Protein AF-W9QW75-F1 (afdb_monomer)

Organism: NCBI:txid981085

Foldseek 3Di:
DDDPVVPDDDDPVPDDDQPDDDDPDDDVVVVVLVVVVVCPPVPWDEAEAWFPQCVVVVLVVVLCVQLVVPPPDPDDADADEDPDDPDLQPDKGWGADPVQSVVVVVCQVPDPDDTSGYDYGTPPDIDHPVVSCVVSVHDHDDDDPPDDDDPCVVCVPVVVSVD

pLDDT: mean 71.8, std 20.34, range [28.05, 97.25]

Secondary structure (DSSP, 8-state):
---GGGG----GGG---TTSPPPSS--HHHHHHHHHHTTTTTS--EEEEES-HHHHHHHHHHHHHHHTTTTT-TT----------HHHHHS-B----HHHHHHHHHHHHHSSS--SEEEEE--S--B-HHHHHHHTT---PPP-TT----HHHHHTTGGGT--

Radius of gyration: 20.27 Å; Cα contacts (8 Å, |Δi|>4): 139; chains: 1; bounding box: 42×42×56 Å

Mean predicted aligned error: 11.54 Å

Solvent-accessible surface area (backbone atoms only — not comparable to full-atom values): 10537 Å² total; per-residue (Å²): 134,85,73,72,78,81,72,68,83,83,74,79,84,78,64,86,58,78,84,61,76,83,69,101,63,97,48,70,68,59,56,52,52,52,56,57,56,70,46,49,86,84,46,82,50,72,45,79,46,64,35,44,46,57,57,54,52,48,45,50,49,48,42,46,58,61,42,60,76,50,78,84,53,95,89,69,88,74,83,45,69,72,96,60,54,72,66,59,51,77,35,79,42,57,33,30,52,70,65,60,50,51,49,49,52,51,48,55,68,73,44,94,67,76,68,69,44,68,41,75,37,59,69,86,60,69,47,44,54,73,56,52,26,63,77,66,75,43,53,77,55,80,90,54,95,84,63,86,85,53,68,67,74,72,48,69,82,46,63,76,77,78,107

Structure (mmCIF, N/CA/C/O backbone):
data_AF-W9QW75-F1
#
_entry.id   AF-W9QW75-F1
#
loop_
_atom_site.group_PDB
_atom_site.id
_atom_site.type_symbol
_atom_site.label_atom_id
_atom_site.label_alt_id
_atom_site.label_comp_id
_atom_site.label_asym_id
_atom_site.label_entity_id
_atom_site.label_seq_id
_atom_site.pdbx_PDB_ins_code
_atom_site.Cartn_x
_atom_site.Cartn_y
_atom_site.Cartn_z
_atom_site.occupancy
_atom_site.B_iso_or_equiv
_atom_site.auth_seq_id
_atom_site.auth_comp_id
_atom_site.auth_asym_id
_atom_site.auth_atom_id
_atom_site.pdbx_PDB_model_num
ATOM 1 N N . MET A 1 1 ? 22.816 -23.389 -9.953 1.00 31.33 1 MET A N 1
ATOM 2 C CA . MET A 1 1 ? 21.896 -23.430 -8.798 1.00 31.33 1 MET A CA 1
ATOM 3 C C . MET A 1 1 ? 22.208 -22.175 -8.003 1.00 31.33 1 MET A C 1
ATOM 5 O O . MET A 1 1 ? 23.289 -22.107 -7.436 1.00 31.33 1 MET A O 1
ATOM 9 N N . ILE A 1 2 ? 21.395 -21.128 -8.152 1.00 35.59 2 ILE A N 1
ATOM 10 C CA . ILE A 1 2 ? 21.655 -19.827 -7.519 1.00 35.59 2 ILE A CA 1
ATOM 11 C C . ILE A 1 2 ? 21.242 -19.958 -6.053 1.00 35.59 2 ILE A C 1
ATOM 13 O O . ILE A 1 2 ? 20.129 -20.394 -5.764 1.00 35.59 2 ILE A O 1
ATOM 17 N N . ASP A 1 3 ? 22.171 -19.670 -5.146 1.00 28.05 3 ASP A N 1
ATOM 18 C CA . ASP A 1 3 ? 21.916 -19.687 -3.711 1.00 28.05 3 ASP A CA 1
ATOM 19 C C . ASP A 1 3 ? 21.156 -18.414 -3.327 1.00 28.05 3 ASP A C 1
ATOM 21 O O . ASP A 1 3 ? 21.729 -17.336 -3.209 1.00 28.05 3 ASP A O 1
ATOM 25 N N . TYR A 1 4 ? 19.841 -18.540 -3.155 1.00 34.59 4 TYR A N 1
ATOM 26 C CA . TYR A 1 4 ? 18.973 -17.431 -2.761 1.00 34.59 4 TYR A CA 1
ATOM 27 C C . TYR A 1 4 ? 19.210 -16.957 -1.314 1.00 34.59 4 TYR A C 1
ATOM 29 O O . TYR A 1 4 ? 18.633 -15.953 -0.901 1.00 34.59 4 TYR A O 1
ATOM 37 N N . ARG A 1 5 ? 20.054 -17.639 -0.522 1.00 28.58 5 ARG A N 1
ATOM 38 C CA . ARG A 1 5 ? 20.320 -17.263 0.878 1.00 28.58 5 ARG A CA 1
ATOM 39 C C . ARG A 1 5 ? 21.222 -16.040 1.025 1.00 28.58 5 ARG A C 1
ATOM 41 O O . ARG A 1 5 ? 21.228 -15.449 2.099 1.00 28.58 5 ARG A O 1
ATOM 48 N N . SER A 1 6 ? 21.934 -15.622 -0.024 1.00 30.27 6 SER A N 1
ATOM 49 C CA . SER A 1 6 ? 22.760 -14.405 0.011 1.00 30.27 6 SER A CA 1
ATOM 50 C C . SER A 1 6 ? 21.965 -13.104 -0.157 1.00 30.27 6 SER A C 1
ATOM 52 O O . SER A 1 6 ? 22.555 -12.035 -0.067 1.00 30.27 6 SER A O 1
ATOM 54 N N . PHE A 1 7 ? 20.648 -13.177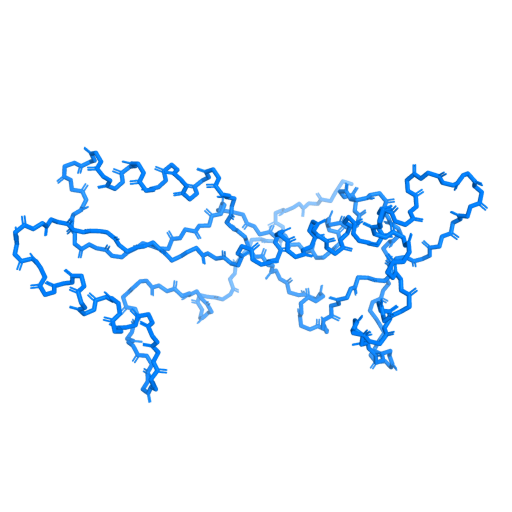 -0.387 1.00 40.69 7 PHE A N 1
ATOM 55 C CA . PHE A 1 7 ? 19.766 -12.012 -0.568 1.00 40.69 7 PHE A CA 1
ATOM 56 C C . PHE A 1 7 ? 18.928 -11.670 0.680 1.00 40.69 7 PHE A C 1
ATOM 58 O O . PHE A 1 7 ? 17.932 -10.957 0.593 1.00 40.69 7 PHE A O 1
ATOM 65 N N . MET A 1 8 ? 19.306 -12.176 1.857 1.00 31.78 8 MET A N 1
ATOM 66 C CA . MET A 1 8 ? 18.676 -11.782 3.121 1.00 31.78 8 MET A CA 1
ATOM 67 C C . MET A 1 8 ? 19.141 -10.370 3.545 1.00 31.78 8 MET A C 1
ATOM 69 O O . MET A 1 8 ? 20.320 -10.176 3.820 1.00 31.78 8 MET A O 1
ATOM 73 N N . CYS A 1 9 ? 18.177 -9.433 3.550 1.00 40.28 9 CYS A N 1
ATOM 74 C CA . CYS A 1 9 ? 18.061 -8.100 4.195 1.00 40.28 9 CYS A CA 1
ATOM 75 C C . CYS A 1 9 ? 19.151 -7.732 5.241 1.00 40.28 9 CYS A C 1
ATOM 77 O O . CYS A 1 9 ? 19.513 -8.580 6.051 1.00 40.28 9 CYS A O 1
ATOM 79 N N . THR A 1 10 ? 19.668 -6.497 5.353 1.00 39.56 10 THR A N 1
ATOM 80 C CA . THR A 1 10 ? 18.970 -5.202 5.582 1.00 39.56 10 THR A CA 1
ATOM 81 C C . THR A 1 10 ? 19.830 -3.978 5.146 1.00 39.56 10 THR A C 1
ATOM 83 O O . THR A 1 10 ? 21.022 -4.136 4.877 1.00 39.56 10 THR A O 1
ATOM 86 N N . PRO A 1 11 ? 19.248 -2.759 5.063 1.00 43.53 11 PRO A N 1
ATOM 87 C CA . PRO A 1 11 ? 19.242 -1.875 6.233 1.00 43.53 11 PRO A CA 1
ATOM 88 C C . PRO A 1 11 ? 17.814 -1.538 6.679 1.00 43.53 11 PRO A C 1
ATOM 90 O O . PRO A 1 11 ? 16.926 -1.287 5.872 1.00 43.53 11 PRO A O 1
ATOM 93 N N . GLU A 1 12 ? 17.584 -1.560 7.990 1.00 47.00 12 GLU A N 1
ATOM 94 C CA . GLU A 1 12 ? 16.294 -1.261 8.634 1.00 47.00 12 GLU A CA 1
ATOM 95 C C . GLU A 1 12 ? 15.814 0.187 8.397 1.00 47.00 12 GLU A C 1
ATOM 97 O O . GLU A 1 12 ? 14.672 0.506 8.711 1.00 47.00 12 GLU A O 1
ATOM 102 N N . GLU A 1 13 ? 16.665 1.044 7.826 1.00 46.75 13 GLU A N 1
ATOM 103 C CA . GLU A 1 13 ? 16.483 2.496 7.724 1.00 46.75 13 GLU A CA 1
ATOM 104 C C . GLU A 1 13 ? 15.432 2.938 6.686 1.00 46.75 13 GLU A C 1
ATOM 106 O O . GLU A 1 13 ? 14.820 3.986 6.874 1.00 46.75 13 GLU A O 1
ATOM 111 N N . ASP A 1 14 ? 15.143 2.126 5.659 1.00 56.72 14 ASP A N 1
ATOM 112 C CA . ASP A 1 14 ? 14.164 2.464 4.604 1.00 56.72 14 ASP A CA 1
ATOM 113 C C . ASP A 1 14 ? 12.782 1.819 4.810 1.00 56.72 14 ASP A C 1
ATOM 115 O O . ASP A 1 14 ? 11.853 2.021 4.020 1.00 56.72 14 ASP A O 1
ATOM 119 N N . ARG A 1 15 ? 12.611 1.018 5.870 1.00 66.25 15 ARG A N 1
ATOM 120 C CA . ARG A 1 15 ? 11.312 0.413 6.173 1.00 66.25 15 ARG A CA 1
ATOM 121 C C . ARG A 1 15 ? 10.372 1.460 6.754 1.00 66.25 15 ARG A C 1
ATOM 123 O O . ARG A 1 15 ? 10.607 2.024 7.817 1.00 66.25 15 ARG A O 1
ATOM 130 N N . ILE A 1 16 ? 9.265 1.682 6.056 1.00 78.19 16 ILE A N 1
ATOM 131 C CA . ILE A 1 16 ? 8.214 2.590 6.505 1.00 78.19 16 ILE A CA 1
ATOM 132 C C . ILE A 1 16 ? 7.344 1.845 7.518 1.00 78.19 16 ILE A C 1
ATOM 134 O O . ILE A 1 16 ? 6.536 1.004 7.135 1.00 78.19 16 ILE A O 1
ATOM 138 N N . PHE A 1 17 ? 7.506 2.154 8.801 1.00 87.12 17 PHE A N 1
ATOM 139 C CA . PHE A 1 17 ? 6.661 1.632 9.877 1.00 87.12 17 PHE A CA 1
ATOM 140 C C . PHE A 1 17 ? 5.435 2.523 10.108 1.00 87.12 17 PHE A C 1
ATOM 142 O O . PHE A 1 17 ? 5.432 3.715 9.789 1.00 87.12 17 PHE A O 1
ATOM 149 N N . GLU A 1 18 ? 4.360 1.948 10.640 1.00 90.25 18 GLU A N 1
ATOM 150 C CA . GLU A 1 18 ? 3.080 2.636 10.813 1.00 90.25 18 GLU A CA 1
ATOM 151 C C . GLU A 1 18 ? 3.114 3.753 11.862 1.00 90.25 18 GLU A C 1
ATOM 153 O O . GLU A 1 18 ? 2.307 4.683 11.771 1.00 90.25 18 GLU A O 1
ATOM 158 N N . ASP A 1 19 ? 4.053 3.675 12.807 1.00 89.06 19 ASP A N 1
ATOM 159 C CA . ASP A 1 19 ? 4.282 4.618 13.904 1.00 89.06 19 ASP A CA 1
ATOM 160 C C . ASP A 1 19 ? 5.179 5.809 13.524 1.00 89.06 19 ASP A C 1
ATOM 162 O O . ASP A 1 19 ? 5.374 6.724 14.332 1.00 89.06 19 ASP A O 1
ATOM 166 N N . LEU A 1 20 ? 5.685 5.846 12.286 1.00 89.62 20 LEU A N 1
ATOM 167 C CA . LEU A 1 20 ? 6.428 6.992 11.777 1.00 89.62 20 LEU A CA 1
ATOM 168 C C . LEU A 1 20 ? 5.564 8.259 11.784 1.00 89.62 20 LEU A C 1
ATOM 170 O O . LEU A 1 20 ? 4.390 8.269 11.404 1.00 89.62 20 LEU A O 1
ATOM 174 N N . ALA A 1 21 ? 6.179 9.368 12.200 1.00 91.94 21 ALA A N 1
ATOM 175 C CA . ALA A 1 21 ? 5.504 10.654 12.266 1.00 91.94 21 ALA A CA 1
ATOM 176 C C . ALA A 1 21 ? 5.070 11.142 10.874 1.00 91.94 21 ALA A C 1
ATOM 178 O O . ALA A 1 21 ? 5.769 10.961 9.875 1.00 91.94 21 ALA A O 1
ATOM 179 N N . ARG A 1 22 ? 3.932 11.848 10.827 1.00 93.94 22 ARG A N 1
ATOM 180 C CA . ARG A 1 22 ? 3.478 12.537 9.614 1.00 93.94 22 ARG A CA 1
ATOM 181 C C . ARG A 1 22 ? 4.552 13.510 9.138 1.00 93.94 22 ARG A C 1
ATOM 183 O O . ARG A 1 22 ? 5.070 14.316 9.912 1.00 93.94 22 ARG A O 1
ATOM 190 N N . LEU A 1 23 ? 4.831 13.475 7.842 1.00 93.25 23 LEU A N 1
ATOM 191 C CA . LEU A 1 23 ? 5.736 14.434 7.217 1.00 93.25 23 LEU A CA 1
ATOM 192 C C . LEU A 1 23 ? 5.136 15.857 7.254 1.00 93.25 23 LEU A C 1
ATOM 194 O O . LEU A 1 23 ? 3.916 16.003 7.132 1.00 93.25 23 LEU A O 1
ATOM 198 N N . PRO A 1 24 ? 5.960 16.916 7.390 1.00 94.69 24 PRO A N 1
ATOM 199 C CA . PRO A 1 24 ? 5.498 18.290 7.601 1.00 94.69 24 PRO A CA 1
ATOM 200 C C . PRO A 1 24 ? 5.069 18.982 6.293 1.00 94.69 24 PRO A C 1
ATOM 202 O O . PRO A 1 24 ? 5.506 20.091 5.989 1.00 94.69 24 PRO A O 1
ATOM 205 N N . TYR A 1 25 ? 4.218 18.333 5.498 1.00 94.81 25 TYR A N 1
ATOM 206 C CA . TYR A 1 25 ? 3.630 18.902 4.285 1.00 94.81 25 TYR A CA 1
ATOM 207 C C . TYR A 1 25 ? 2.169 18.460 4.105 1.00 94.81 25 TYR A C 1
ATOM 209 O O . TYR A 1 25 ? 1.766 17.420 4.634 1.00 94.81 25 TYR A O 1
ATOM 217 N N . PRO A 1 26 ? 1.355 19.225 3.352 1.00 95.50 26 PRO A N 1
ATOM 218 C CA . PRO A 1 26 ? -0.033 18.861 3.095 1.00 95.50 26 PRO A CA 1
ATOM 219 C C . PRO A 1 26 ? -0.126 17.543 2.317 1.00 95.50 26 PRO A C 1
ATOM 221 O O . PRO A 1 26 ? 0.280 17.466 1.159 1.00 95.50 26 PRO A O 1
ATOM 224 N N . ASN A 1 27 ? -0.687 16.515 2.949 1.00 95.31 27 ASN A N 1
ATOM 225 C CA . ASN A 1 27 ? -0.987 15.235 2.322 1.00 95.31 27 ASN A CA 1
ATOM 226 C C . ASN A 1 27 ? -2.469 14.921 2.527 1.00 95.31 27 ASN A C 1
ATOM 228 O O . ASN A 1 27 ? -2.961 14.932 3.657 1.00 95.31 27 ASN A O 1
ATOM 232 N N . PHE A 1 28 ? -3.187 14.639 1.441 1.00 97.00 28 PHE A N 1
ATOM 233 C CA . PHE A 1 28 ? -4.616 14.350 1.517 1.00 97.00 28 PHE A CA 1
ATOM 234 C C . PHE A 1 28 ? -4.906 13.081 2.334 1.00 97.00 28 PHE A C 1
ATOM 236 O O . PHE A 1 28 ? -5.969 13.005 2.945 1.00 97.00 28 PHE A O 1
ATOM 243 N N . TYR A 1 29 ? -3.961 12.132 2.425 1.00 95.88 29 TYR A N 1
ATOM 244 C CA . TYR A 1 29 ? -4.101 10.960 3.294 1.00 95.88 29 TYR A CA 1
ATOM 245 C C . TYR A 1 29 ? -4.318 11.359 4.756 1.00 95.88 29 TYR A C 1
ATOM 247 O O . TYR A 1 29 ? -5.218 10.830 5.397 1.00 95.88 29 TYR A O 1
ATOM 255 N N . TYR A 1 30 ? -3.584 12.353 5.265 1.00 96.38 30 TYR A N 1
ATOM 256 C CA . TYR A 1 30 ? -3.736 12.812 6.650 1.00 96.38 30 TYR A CA 1
ATOM 257 C C . TYR A 1 30 ? -5.112 13.440 6.889 1.00 96.38 30 TYR A C 1
ATOM 259 O O . TYR A 1 30 ? -5.733 13.187 7.915 1.00 96.38 30 TYR A O 1
ATOM 267 N N . ALA A 1 31 ? -5.626 14.198 5.914 1.00 97.06 31 ALA A N 1
ATOM 268 C CA . ALA A 1 31 ? -6.968 14.768 5.996 1.00 97.06 31 ALA A CA 1
ATOM 269 C C . ALA A 1 31 ? -8.060 13.681 6.018 1.00 97.06 31 ALA A C 1
ATOM 271 O O . ALA A 1 31 ? -9.053 13.823 6.730 1.00 97.06 31 ALA A O 1
ATOM 272 N N . LEU A 1 32 ? -7.878 12.588 5.266 1.00 97.25 32 LEU A N 1
ATOM 273 C CA . LEU A 1 32 ? -8.788 11.438 5.285 1.00 97.25 32 LEU A CA 1
ATOM 274 C C . LEU A 1 32 ? -8.721 10.673 6.613 1.00 97.25 32 LEU A C 1
ATOM 276 O O . LEU A 1 32 ? -9.768 10.301 7.143 1.00 97.25 32 LEU A O 1
ATOM 280 N N . GLU A 1 33 ? -7.522 10.473 7.167 1.00 95.75 33 GLU A N 1
ATOM 281 C CA . GLU A 1 33 ? -7.343 9.867 8.493 1.00 95.75 33 GLU A CA 1
ATOM 282 C C . GLU A 1 33 ? -8.043 10.695 9.578 1.00 95.75 33 GLU A C 1
ATOM 284 O O . GLU A 1 33 ? -8.811 10.146 10.367 1.00 95.75 33 GLU A O 1
ATOM 289 N N . ASP A 1 34 ? -7.842 12.016 9.579 1.00 96.31 34 ASP A N 1
ATOM 290 C CA . ASP A 1 34 ? -8.457 12.926 10.551 1.00 96.31 34 ASP A CA 1
ATOM 291 C C . ASP A 1 34 ? -9.990 12.930 10.425 1.00 96.31 34 ASP A C 1
ATOM 293 O O . ASP A 1 34 ? -10.704 12.911 11.431 1.00 96.31 34 ASP A O 1
ATOM 297 N N . LEU A 1 35 ? -10.508 12.898 9.192 1.00 96.75 35 LEU A N 1
ATOM 298 C CA . LEU A 1 35 ? -11.943 12.822 8.918 1.00 96.75 35 LEU A CA 1
ATOM 299 C C . LEU A 1 35 ? -12.553 11.517 9.436 1.00 96.75 35 LEU A C 1
ATOM 301 O O . LEU A 1 35 ? -13.620 11.525 10.044 1.00 96.75 35 LEU A O 1
ATOM 305 N N . VAL A 1 36 ? -11.909 10.378 9.198 1.00 95.25 36 VAL A N 1
ATOM 306 C CA . VAL A 1 36 ? -12.405 9.088 9.692 1.00 95.25 36 VAL A CA 1
ATOM 307 C C . VAL A 1 36 ? -12.317 9.028 11.219 1.00 95.25 36 VAL A C 1
ATOM 309 O O . VAL A 1 36 ? -13.291 8.646 11.873 1.00 95.25 36 VAL A O 1
ATOM 312 N N . ALA A 1 37 ? -11.209 9.491 11.799 1.00 94.94 37 ALA A N 1
ATOM 313 C CA . ALA A 1 37 ? -11.019 9.547 13.244 1.00 94.94 37 ALA A CA 1
ATOM 314 C C . ALA A 1 37 ? -12.062 10.440 13.937 1.00 94.94 37 ALA A C 1
ATOM 316 O O . ALA A 1 37 ? -12.528 10.099 15.025 1.00 94.94 37 ALA A O 1
ATOM 317 N N . SER A 1 38 ? -12.522 11.525 13.298 1.00 96.56 38 SER A N 1
ATOM 318 C CA . SER A 1 38 ? -13.559 12.403 13.865 1.00 96.56 38 SER A CA 1
ATOM 319 C C . SER A 1 38 ? -14.924 11.724 14.043 1.00 96.56 38 SER A C 1
ATOM 321 O O . SER A 1 38 ? -15.802 12.272 14.712 1.00 96.56 38 SER A O 1
ATOM 323 N N . HIS A 1 39 ? -15.140 10.555 13.433 1.00 94.50 39 HIS A N 1
ATOM 324 C CA . HIS A 1 39 ? -16.365 9.767 13.590 1.00 94.50 39 HIS A CA 1
ATOM 325 C C . HIS A 1 39 ? -16.270 8.728 14.719 1.00 94.50 39 HIS A C 1
ATOM 327 O O . HIS A 1 39 ? -17.292 8.151 15.106 1.00 94.50 39 HIS A O 1
ATOM 333 N N . ALA A 1 40 ? -15.088 8.509 15.298 1.00 90.62 40 ALA A N 1
ATOM 334 C CA . ALA A 1 40 ? -14.930 7.660 16.471 1.00 90.62 40 ALA A CA 1
ATOM 335 C C . ALA A 1 40 ? -15.520 8.337 17.733 1.00 90.62 40 ALA A C 1
ATOM 337 O O . ALA A 1 40 ? -15.482 9.562 17.860 1.00 90.62 40 ALA A O 1
ATOM 338 N N . PRO A 1 41 ? -16.095 7.574 18.686 1.00 91.94 41 PRO A N 1
ATOM 339 C CA . PRO A 1 41 ? -16.247 6.116 18.700 1.00 91.94 41 PRO A CA 1
ATOM 340 C C . PRO A 1 41 ? -17.563 5.620 18.069 1.00 91.94 41 PRO A C 1
ATOM 342 O O . PRO A 1 41 ? -17.932 4.469 18.280 1.00 91.94 41 PRO A O 1
ATOM 345 N N . LYS A 1 42 ? -18.314 6.460 17.333 1.00 92.75 42 LYS A N 1
ATOM 346 C CA . LYS A 1 42 ? -19.603 6.043 16.735 1.00 92.75 42 LYS A CA 1
ATOM 347 C C . LYS A 1 42 ? -19.420 4.902 15.735 1.00 92.75 42 LYS A C 1
ATOM 349 O O . LYS A 1 42 ? -20.291 4.047 15.614 1.00 92.75 42 LYS A O 1
ATOM 354 N N . VAL A 1 43 ? -18.289 4.909 15.037 1.00 90.56 43 VAL A N 1
ATOM 355 C CA . VAL A 1 43 ? -17.802 3.821 14.190 1.00 90.56 43 VAL A CA 1
ATOM 356 C C . VAL A 1 43 ? -16.340 3.554 14.526 1.00 90.56 43 VAL A C 1
ATOM 358 O O . VAL A 1 43 ? -15.598 4.473 14.873 1.00 90.56 43 VAL A O 1
ATOM 361 N N . THR A 1 44 ? -15.932 2.293 14.432 1.00 93.56 44 THR A N 1
ATOM 362 C CA . THR A 1 44 ? -14.513 1.926 14.419 1.00 93.56 44 THR A CA 1
ATOM 363 C C . THR A 1 44 ? -13.979 1.990 12.998 1.00 93.56 44 THR A C 1
ATOM 365 O O . THR A 1 44 ? -14.732 1.732 12.057 1.00 93.56 44 THR A O 1
ATOM 368 N N . TYR A 1 45 ? -12.687 2.244 12.841 1.00 93.88 45 TYR A N 1
ATOM 369 C CA . TYR A 1 45 ? -12.038 2.298 11.533 1.00 93.88 45 TYR A CA 1
ATOM 370 C C . TYR A 1 45 ? -10.766 1.452 11.473 1.00 93.88 45 TYR A C 1
ATOM 372 O O . TYR A 1 45 ? -10.258 0.995 12.494 1.00 93.88 45 TYR A O 1
ATOM 380 N N . SER A 1 46 ? -10.254 1.252 10.264 1.00 95.31 46 SER A N 1
ATOM 381 C CA . SER A 1 46 ? -8.910 0.749 9.994 1.00 95.31 46 SER A CA 1
ATOM 382 C C . SER A 1 46 ? -8.350 1.488 8.781 1.00 95.31 46 SER A C 1
ATOM 384 O O . SER A 1 46 ? -9.089 1.796 7.842 1.00 95.31 46 SER A O 1
ATOM 386 N N . ILE A 1 47 ? -7.060 1.812 8.808 1.00 95.75 47 ILE A N 1
ATOM 387 C CA . ILE A 1 47 ? -6.350 2.459 7.698 1.00 95.75 47 ILE A CA 1
ATOM 388 C C . ILE A 1 47 ? -5.430 1.415 7.070 1.00 95.75 47 ILE A C 1
ATOM 390 O O . ILE A 1 47 ? -4.683 0.750 7.779 1.00 95.75 47 ILE A O 1
ATOM 394 N N . HIS A 1 48 ? -5.479 1.271 5.749 1.00 94.69 48 HIS A N 1
ATOM 395 C CA . HIS A 1 48 ? -4.678 0.295 5.012 1.00 94.69 48 HIS A CA 1
ATOM 396 C C . HIS A 1 48 ? -3.764 1.036 4.038 1.00 94.69 48 HIS A C 1
ATOM 398 O O . HIS A 1 48 ? -4.239 1.822 3.216 1.00 94.69 48 HIS A O 1
ATOM 404 N N . ARG A 1 49 ? -2.455 0.818 4.163 1.00 93.81 49 ARG A N 1
ATOM 405 C CA . ARG A 1 49 ? -1.396 1.493 3.405 1.00 93.81 49 ARG A CA 1
ATOM 406 C C . ARG A 1 49 ? -0.705 0.459 2.507 1.00 93.81 49 ARG A C 1
ATOM 408 O O . ARG A 1 49 ? 0.299 -0.119 2.920 1.00 93.81 49 ARG A O 1
ATOM 415 N N . PRO A 1 50 ? -1.264 0.143 1.326 1.00 91.06 50 PRO A N 1
ATOM 416 C CA . PRO A 1 50 ? -0.633 -0.806 0.423 1.00 91.06 50 PRO A CA 1
ATOM 417 C C . PRO A 1 50 ? 0.685 -0.247 -0.115 1.00 91.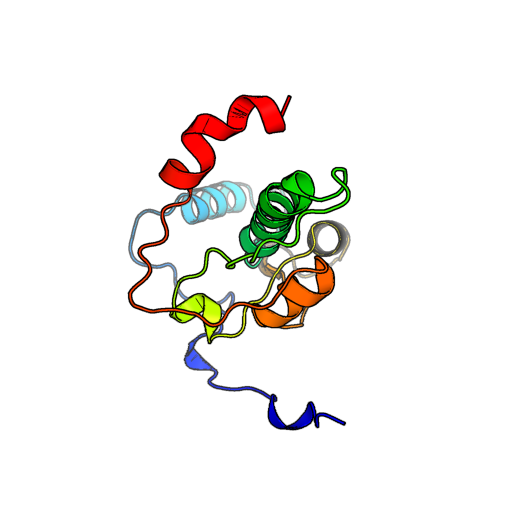06 50 PRO A C 1
ATOM 419 O O . PRO A 1 50 ? 0.760 0.919 -0.516 1.00 91.06 50 PRO A O 1
ATOM 422 N N . SER A 1 51 ? 1.708 -1.095 -0.162 1.00 83.44 51 SER A N 1
ATOM 423 C CA . SER A 1 51 ? 2.894 -0.848 -0.972 1.00 83.44 51 SER A CA 1
ATOM 424 C C . SER A 1 51 ? 2.530 -0.845 -2.450 1.00 83.44 51 SER A C 1
ATOM 426 O O . SER A 1 51 ? 1.427 -1.242 -2.829 1.00 83.44 51 SER A O 1
ATOM 428 N N . SER A 1 52 ? 3.42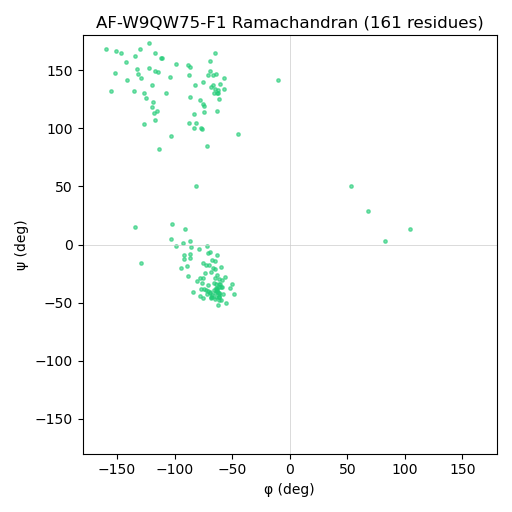8 -0.325 -3.283 1.00 67.88 52 SER A N 1
ATOM 429 C CA . SER A 1 52 ? 3.120 0.118 -4.641 1.00 67.88 52 SER A CA 1
ATOM 430 C C . SER A 1 52 ? 2.251 -0.872 -5.446 1.00 67.88 52 SER A C 1
ATOM 432 O O . SER A 1 52 ? 2.729 -1.776 -6.124 1.00 67.88 52 SER A O 1
ATOM 434 N N . GLN A 1 53 ? 0.931 -0.655 -5.441 1.00 54.00 53 GLN A N 1
ATOM 435 C CA . GLN A 1 53 ? 0.021 -1.324 -6.380 1.00 54.00 53 GLN A CA 1
ATOM 436 C C . GLN A 1 53 ? 0.393 -0.939 -7.811 1.00 54.00 53 GLN A C 1
ATOM 438 O O . GLN A 1 53 ? 0.281 -1.739 -8.733 1.00 54.00 53 GLN A O 1
ATOM 443 N N . ARG A 1 54 ? 0.933 0.278 -7.956 1.00 42.62 54 ARG A N 1
ATOM 444 C CA . ARG A 1 54 ? 1.453 0.828 -9.199 1.00 42.62 54 ARG A CA 1
ATOM 445 C C . ARG A 1 54 ? 2.567 0.004 -9.814 1.00 42.62 54 ARG A C 1
ATOM 447 O O . ARG A 1 54 ? 2.575 -0.078 -11.025 1.00 42.62 54 ARG A O 1
ATOM 454 N N . VAL A 1 55 ? 3.481 -0.626 -9.075 1.00 45.19 55 VAL A N 1
ATOM 455 C CA . VAL A 1 55 ? 4.527 -1.391 -9.772 1.00 45.19 55 VAL A CA 1
ATOM 456 C C . VAL A 1 55 ? 3.919 -2.635 -10.399 1.00 45.19 55 VAL A C 1
ATOM 458 O O . VAL A 1 55 ? 4.215 -2.900 -11.546 1.00 45.19 55 VAL A O 1
ATOM 461 N N . LEU A 1 56 ? 2.996 -3.351 -9.754 1.00 45.66 56 LEU A N 1
ATOM 462 C CA . LEU A 1 56 ? 2.401 -4.525 -10.395 1.00 45.66 56 LEU A CA 1
ATOM 463 C C . LEU A 1 56 ? 1.336 -4.157 -11.432 1.00 45.66 56 LEU A C 1
ATOM 465 O O . LEU A 1 56 ? 1.370 -4.707 -12.519 1.00 45.66 56 LEU A O 1
ATOM 469 N N . GLU A 1 57 ? 0.426 -3.223 -11.153 1.00 44.75 57 GLU A N 1
ATOM 470 C CA . GLU A 1 57 ? -0.573 -2.790 -12.138 1.00 44.75 57 GLU A CA 1
ATOM 471 C C . GLU A 1 57 ? 0.071 -2.027 -13.276 1.00 44.75 57 GLU A C 1
ATOM 473 O O . GLU A 1 57 ? -0.224 -2.333 -14.415 1.00 44.75 57 GLU A O 1
ATOM 478 N N . GLU A 1 58 ? 0.983 -1.091 -13.023 1.00 48.69 58 GLU A N 1
ATOM 479 C CA . GLU A 1 58 ? 1.674 -0.415 -14.108 1.00 48.69 58 GLU A CA 1
ATOM 480 C C . GLU A 1 58 ? 2.733 -1.313 -14.748 1.00 48.69 58 GLU A C 1
ATOM 482 O O . GLU A 1 58 ? 2.943 -1.135 -15.925 1.00 48.69 58 GLU A O 1
ATOM 487 N N . CYS A 1 59 ? 3.389 -2.286 -14.102 1.00 48.53 59 CYS A N 1
ATOM 488 C CA . CYS A 1 59 ? 4.241 -3.243 -14.835 1.00 48.53 59 CYS A CA 1
ATOM 489 C C . CYS A 1 59 ? 3.422 -4.294 -15.575 1.00 48.53 59 CYS A C 1
ATOM 491 O O . CYS A 1 59 ? 3.852 -4.692 -16.640 1.00 48.53 59 CYS A O 1
ATOM 493 N N . VAL A 1 60 ? 2.260 -4.733 -15.090 1.00 49.84 60 VAL A N 1
ATOM 494 C CA . VAL A 1 60 ? 1.347 -5.624 -15.831 1.00 4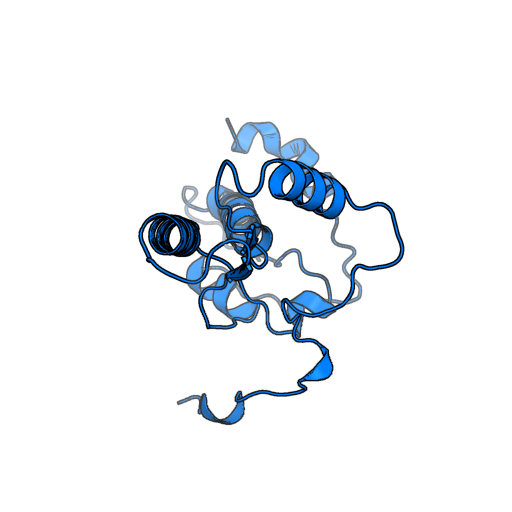9.84 60 VAL A CA 1
ATOM 495 C C . VAL A 1 60 ? 0.662 -4.858 -16.947 1.00 49.84 60 VAL A C 1
ATOM 497 O O . VAL A 1 60 ? 0.549 -5.397 -18.031 1.00 49.84 60 VAL A O 1
ATOM 500 N N . GLN A 1 61 ? 0.268 -3.607 -16.739 1.00 48.69 61 GLN A N 1
ATOM 501 C CA . GLN A 1 61 ? -0.262 -2.716 -17.767 1.00 48.69 61 GLN A CA 1
ATOM 502 C C . GLN A 1 61 ? 0.848 -2.343 -18.753 1.00 48.69 61 GLN A C 1
ATOM 504 O O . GLN A 1 61 ? 0.635 -2.496 -19.938 1.00 48.69 61 GLN A O 1
ATOM 509 N N . ARG A 1 62 ? 2.057 -1.966 -18.310 1.00 51.25 62 ARG A N 1
ATOM 510 C CA . ARG A 1 62 ? 3.206 -1.613 -19.174 1.00 51.25 62 ARG A CA 1
ATOM 511 C C . ARG A 1 62 ? 3.803 -2.820 -19.876 1.00 51.25 62 ARG A C 1
ATOM 513 O O . ARG A 1 62 ? 4.234 -2.689 -21.010 1.00 51.25 62 ARG A O 1
ATOM 520 N N . ALA A 1 63 ? 3.833 -3.992 -19.250 1.00 49.22 63 ALA A N 1
ATOM 521 C CA . ALA A 1 63 ? 4.250 -5.225 -19.902 1.00 49.22 63 ALA A CA 1
ATOM 522 C C . ALA A 1 63 ? 3.117 -5.822 -20.729 1.00 49.22 63 ALA A C 1
ATOM 524 O O . ALA A 1 63 ? 3.399 -6.346 -21.786 1.00 49.22 63 ALA A O 1
ATOM 525 N N . ALA A 1 64 ? 1.841 -5.684 -20.381 1.00 47.47 64 ALA A N 1
ATOM 526 C CA . ALA A 1 64 ? 0.762 -5.920 -21.341 1.00 47.47 64 ALA A CA 1
ATOM 527 C C . ALA A 1 64 ? 0.815 -4.887 -22.473 1.00 47.47 64 ALA A C 1
ATOM 529 O O . ALA A 1 64 ? 0.460 -5.213 -23.598 1.00 47.47 64 ALA A O 1
ATOM 530 N N . GLU A 1 65 ? 1.326 -3.679 -22.227 1.00 47.88 65 GLU A N 1
ATOM 531 C CA . GLU A 1 65 ? 1.438 -2.644 -23.244 1.00 47.88 65 GLU A CA 1
ATOM 532 C C . GLU A 1 65 ? 2.619 -2.901 -24.196 1.00 47.88 65 GLU A C 1
ATOM 534 O O . GLU A 1 65 ? 2.535 -2.739 -25.414 1.00 47.88 65 GLU A O 1
ATOM 539 N N . HIS A 1 66 ? 3.723 -3.388 -23.637 1.00 47.84 66 HIS A N 1
ATOM 540 C CA . HIS A 1 66 ? 4.946 -3.721 -24.352 1.00 47.84 66 HIS A CA 1
ATOM 541 C C . HIS A 1 66 ? 4.892 -5.132 -24.981 1.00 47.84 66 HIS A C 1
ATOM 543 O O . HIS A 1 66 ? 5.286 -5.324 -26.131 1.00 47.84 66 HIS A O 1
ATOM 549 N N . CYS A 1 67 ? 4.339 -6.120 -24.272 1.00 44.38 67 CYS A N 1
ATOM 550 C CA . CYS A 1 67 ? 4.187 -7.520 -24.703 1.00 44.38 67 CYS A CA 1
ATOM 551 C C . CYS A 1 67 ? 2.883 -7.761 -25.475 1.00 44.38 67 CYS A C 1
ATOM 553 O O . CYS A 1 67 ? 2.843 -8.612 -26.364 1.00 44.38 67 CYS A O 1
ATOM 555 N N . GLY A 1 68 ? 1.826 -6.979 -25.235 1.00 41.69 68 GLY A N 1
ATOM 556 C CA . GLY A 1 68 ? 0.604 -6.990 -26.052 1.00 41.69 68 GLY A CA 1
ATOM 557 C C . GLY A 1 68 ? 0.843 -6.505 -27.483 1.00 41.69 68 GLY A C 1
ATOM 558 O O . GLY A 1 68 ? 0.131 -6.917 -28.397 1.00 41.69 68 GLY A O 1
ATOM 559 N N . LEU A 1 69 ? 1.927 -5.755 -27.721 1.00 42.50 69 LEU A N 1
ATOM 560 C CA . LEU A 1 69 ? 2.443 -5.465 -29.063 1.00 42.50 69 LEU A CA 1
ATOM 561 C C . LEU A 1 69 ? 3.081 -6.686 -29.760 1.00 42.50 69 LEU A C 1
ATOM 563 O O . LEU A 1 69 ? 3.424 -6.603 -30.941 1.00 42.50 69 LEU A O 1
ATOM 567 N N . ARG A 1 70 ? 3.242 -7.821 -29.064 1.00 42.47 70 ARG A N 1
ATOM 568 C CA . ARG A 1 70 ? 3.973 -9.005 -29.548 1.00 42.47 70 ARG A CA 1
ATOM 569 C C . ARG A 1 70 ? 3.264 -10.342 -29.450 1.00 42.47 70 ARG A C 1
ATOM 571 O O . ARG A 1 70 ? 3.671 -11.250 -30.167 1.00 42.47 70 ARG A O 1
ATOM 578 N N . CYS A 1 71 ? 2.189 -10.483 -28.684 1.00 38.72 71 CYS A N 1
ATOM 579 C CA . CYS A 1 71 ? 1.535 -11.790 -28.574 1.00 38.72 71 CYS A CA 1
ATOM 580 C C . CYS A 1 71 ? 0.765 -12.252 -29.830 1.00 38.72 71 CYS A C 1
ATOM 582 O O . CYS A 1 71 ? 0.266 -13.370 -29.822 1.00 38.72 71 CYS A O 1
ATOM 584 N N . ASN A 1 72 ? 0.686 -11.475 -30.926 1.00 39.62 72 ASN A N 1
ATOM 585 C CA . ASN A 1 72 ? -0.076 -11.879 -32.126 1.00 39.62 72 ASN A CA 1
ATOM 586 C C . ASN A 1 72 ? 0.609 -11.671 -33.494 1.00 39.62 72 ASN A C 1
ATOM 588 O O . ASN A 1 72 ? -0.066 -11.755 -34.520 1.00 39.62 72 ASN A O 1
ATOM 592 N N . LEU A 1 73 ? 1.926 -11.440 -33.573 1.00 36.69 73 LEU A N 1
ATOM 593 C CA . LEU A 1 73 ? 2.617 -11.368 -34.872 1.00 36.69 73 LEU A CA 1
ATOM 594 C C . LEU A 1 73 ? 3.821 -12.322 -34.926 1.00 36.69 73 LEU A C 1
ATOM 596 O O . LEU A 1 73 ? 4.870 -12.009 -34.360 1.00 36.69 73 LEU A O 1
ATOM 600 N N . PRO A 1 74 ? 3.715 -13.473 -35.621 1.00 33.66 74 PRO A N 1
ATOM 601 C CA . PRO A 1 74 ? 4.851 -14.368 -35.792 1.00 33.66 74 PRO A CA 1
ATOM 602 C C . PRO A 1 74 ? 5.965 -13.673 -36.590 1.00 33.66 74 PRO A C 1
ATOM 604 O O . PRO A 1 74 ? 5.724 -13.111 -37.658 1.00 33.66 74 PRO A O 1
ATOM 607 N N . GLY A 1 75 ? 7.200 -13.733 -36.078 1.00 41.38 75 GLY A N 1
ATOM 608 C CA . GLY A 1 75 ? 8.404 -13.362 -36.832 1.00 41.38 75 GLY A CA 1
ATOM 609 C C . GLY A 1 75 ? 9.052 -12.014 -36.505 1.00 41.38 75 GLY A C 1
ATOM 610 O O . GLY A 1 75 ? 9.929 -11.585 -37.250 1.00 41.38 75 GLY A O 1
ATOM 611 N N . ARG A 1 76 ? 8.696 -11.342 -35.406 1.00 42.06 76 ARG A N 1
ATOM 612 C CA . ARG A 1 76 ? 9.534 -10.257 -34.873 1.00 42.06 76 ARG A CA 1
ATOM 613 C C . ARG A 1 76 ? 9.963 -10.638 -33.465 1.00 42.06 76 ARG A C 1
ATOM 615 O O . ARG A 1 76 ? 9.108 -10.780 -32.609 1.00 42.06 76 ARG A O 1
ATOM 622 N N . GLY A 1 77 ? 11.267 -10.784 -33.233 1.00 44.56 77 GLY A N 1
ATOM 623 C CA . GLY A 1 77 ? 11.956 -10.581 -31.947 1.00 44.56 77 GLY A CA 1
ATOM 624 C C . GLY A 1 77 ? 12.228 -9.079 -31.797 1.00 44.56 77 GLY A C 1
ATOM 625 O O . GLY A 1 77 ? 12.448 -8.416 -32.805 1.00 44.56 77 GLY A O 1
ATOM 626 N N . ALA A 1 78 ? 12.025 -8.483 -30.636 1.00 48.25 78 ALA A N 1
ATOM 627 C CA . ALA A 1 78 ? 12.314 -7.080 -30.368 1.00 48.25 78 ALA A CA 1
ATOM 628 C C . ALA A 1 78 ? 12.538 -7.010 -28.882 1.00 48.25 78 ALA A C 1
ATOM 630 O O . ALA A 1 78 ? 11.776 -7.575 -28.093 1.00 48.25 78 ALA A O 1
ATOM 631 N N . GLU A 1 79 ? 13.636 -6.342 -28.614 1.00 49.06 79 GLU A N 1
ATOM 632 C CA . GLU A 1 79 ? 14.223 -6.080 -27.329 1.00 49.06 79 GLU A CA 1
ATOM 633 C C . GLU A 1 79 ? 13.222 -5.260 -26.520 1.00 49.06 79 GLU A C 1
ATOM 635 O O . GLU A 1 79 ? 12.706 -4.237 -26.980 1.00 49.06 79 GLU A O 1
ATOM 640 N N . VAL A 1 80 ? 12.889 -5.771 -25.341 1.00 49.41 80 VAL A N 1
ATOM 641 C CA . VAL A 1 80 ? 11.983 -5.113 -24.410 1.00 49.41 80 VAL A CA 1
ATOM 642 C C . VAL A 1 80 ? 12.831 -4.493 -23.320 1.00 49.41 80 VAL A C 1
ATOM 644 O O . VAL A 1 80 ? 13.185 -5.145 -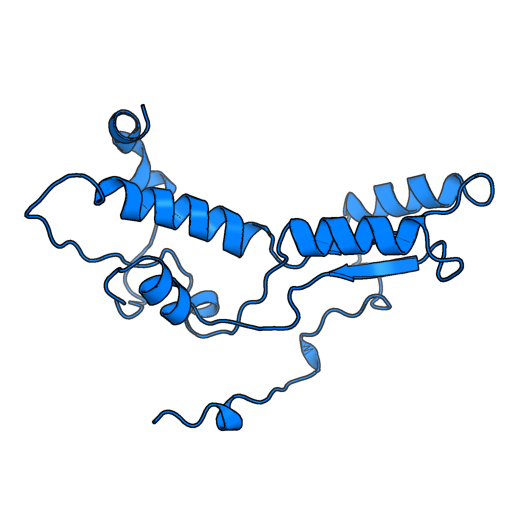22.341 1.00 49.41 80 VAL A O 1
ATOM 647 N N . SER A 1 81 ? 13.174 -3.223 -23.493 1.00 54.00 81 SER A N 1
ATOM 648 C CA . SER A 1 81 ? 13.790 -2.457 -22.415 1.00 54.00 81 SER A CA 1
ATOM 649 C C . SER A 1 81 ? 12.714 -2.099 -21.398 1.00 54.00 81 SER A C 1
ATOM 651 O O . SER A 1 81 ? 11.707 -1.465 -21.732 1.00 54.00 81 SER A O 1
ATOM 653 N N . PHE A 1 82 ? 12.902 -2.541 -20.154 1.00 55.91 82 PHE A N 1
ATOM 654 C CA . PHE A 1 82 ? 11.999 -2.175 -19.073 1.00 55.91 82 PHE A CA 1
ATOM 655 C C . PHE A 1 82 ? 12.113 -0.666 -18.816 1.00 55.91 82 PHE A C 1
ATOM 657 O O . PHE A 1 82 ? 13.224 -0.161 -18.654 1.00 55.91 82 PHE A O 1
ATOM 664 N N . PRO A 1 83 ? 10.987 0.061 -18.754 1.00 57.12 83 PRO A N 1
ATOM 665 C CA . PRO A 1 83 ? 10.985 1.476 -18.425 1.00 57.12 83 PRO A CA 1
ATOM 666 C C . PRO A 1 83 ? 11.306 1.653 -16.939 1.00 57.12 83 PRO A C 1
ATOM 668 O O . PRO A 1 83 ? 10.406 1.714 -16.102 1.00 57.12 83 PRO A O 1
ATOM 671 N N . SER A 1 84 ? 12.588 1.677 -16.593 1.00 58.41 84 SER A N 1
ATOM 672 C CA . SER A 1 84 ? 13.051 1.785 -15.212 1.00 58.41 84 SER A CA 1
ATOM 673 C C . SER A 1 84 ? 14.082 2.891 -15.076 1.00 58.41 84 SER A C 1
ATOM 675 O O . SER A 1 84 ? 14.936 3.060 -15.935 1.00 58.41 84 SER A O 1
ATOM 677 N N . THR A 1 85 ? 14.048 3.606 -13.958 1.00 66.50 85 THR A N 1
ATOM 678 C CA . THR A 1 85 ? 15.207 4.387 -13.511 1.00 66.50 85 THR A CA 1
ATOM 679 C C . THR A 1 85 ? 16.329 3.447 -13.069 1.00 66.50 85 THR A C 1
ATOM 681 O O . THR A 1 85 ? 16.046 2.323 -12.645 1.00 66.50 85 THR A O 1
ATOM 684 N N . HIS A 1 86 ? 17.574 3.930 -13.066 1.00 69.88 86 HIS A N 1
ATOM 685 C CA . HIS A 1 86 ? 18.717 3.204 -12.497 1.00 69.88 86 HIS A CA 1
ATOM 686 C C . HIS A 1 86 ? 18.411 2.669 -11.086 1.00 69.88 86 HIS A C 1
ATOM 688 O O . HIS A 1 86 ? 18.660 1.510 -10.773 1.00 69.88 86 HIS A O 1
ATOM 694 N N . HIS A 1 87 ? 17.768 3.492 -10.250 1.00 66.19 87 HIS A N 1
ATOM 695 C CA . HIS A 1 87 ? 17.383 3.103 -8.896 1.00 66.19 87 HIS A CA 1
ATOM 696 C C . HIS A 1 87 ? 16.393 1.925 -8.887 1.00 66.19 87 HIS A C 1
ATOM 698 O O . HIS A 1 87 ? 16.641 0.902 -8.267 1.00 66.19 87 HIS A O 1
ATOM 704 N N . THR A 1 88 ? 15.294 1.996 -9.633 1.00 68.44 88 THR A N 1
ATOM 705 C CA . THR A 1 88 ? 14.332 0.875 -9.723 1.00 68.44 88 THR A CA 1
ATOM 706 C C . THR A 1 88 ? 14.896 -0.371 -10.418 1.00 68.44 88 THR A C 1
ATOM 708 O O . THR A 1 88 ? 14.360 -1.466 -10.262 1.00 68.44 88 THR A O 1
ATOM 711 N N . TRP A 1 89 ? 15.955 -0.213 -11.213 1.00 71.50 89 TRP A N 1
ATOM 712 C CA . TRP A 1 89 ? 16.624 -1.318 -11.887 1.00 71.50 89 TRP A CA 1
ATOM 713 C C . TRP A 1 89 ? 17.482 -2.147 -10.928 1.00 71.50 89 TRP A C 1
ATOM 715 O O . TRP A 1 89 ? 17.412 -3.376 -10.948 1.00 71.50 89 TRP A O 1
ATOM 725 N N . GLU A 1 90 ? 18.267 -1.476 -10.082 1.00 74.75 90 GLU A N 1
ATOM 726 C CA . GLU A 1 90 ? 19.217 -2.123 -9.170 1.00 74.75 90 GLU A CA 1
ATOM 727 C C . GLU A 1 90 ? 18.626 -2.486 -7.802 1.00 74.75 90 GLU A C 1
ATOM 729 O O . GLU A 1 90 ? 19.192 -3.314 -7.088 1.00 74.75 90 GLU A O 1
ATOM 734 N N . HIS A 1 91 ? 17.501 -1.879 -7.419 1.00 74.50 91 HIS A N 1
ATOM 735 C CA . HIS A 1 91 ? 16.925 -2.055 -6.089 1.00 74.50 91 HIS A CA 1
ATOM 736 C C . HIS A 1 91 ? 15.780 -3.071 -6.044 1.00 74.50 91 HIS A C 1
ATOM 738 O O . HIS A 1 91 ? 15.061 -3.322 -7.013 1.00 74.50 91 HIS A O 1
ATOM 744 N N . PHE A 1 92 ? 15.589 -3.631 -4.850 1.00 81.81 92 PHE A N 1
ATOM 745 C CA . PHE A 1 92 ? 14.431 -4.452 -4.531 1.00 81.81 92 PHE A CA 1
ATOM 746 C C . PHE A 1 92 ? 13.158 -3.610 -4.496 1.00 81.81 92 PHE A C 1
ATOM 748 O O . PHE A 1 92 ? 13.122 -2.539 -3.893 1.00 81.81 92 PHE A O 1
ATOM 755 N N . CYS A 1 93 ? 12.107 -4.139 -5.108 1.00 77.88 93 CYS A N 1
ATOM 756 C CA . CYS A 1 93 ? 10.763 -3.586 -5.085 1.00 77.88 93 CYS A CA 1
ATOM 757 C C . CYS A 1 93 ? 9.825 -4.548 -4.354 1.00 77.88 93 CYS A C 1
ATOM 759 O O . CYS A 1 93 ? 9.992 -5.766 -4.430 1.00 77.88 93 CYS A O 1
ATOM 761 N N . ASP A 1 94 ? 8.818 -4.006 -3.680 1.00 83.06 94 ASP A N 1
ATOM 762 C CA . ASP A 1 94 ? 7.697 -4.763 -3.136 1.00 83.06 94 ASP A CA 1
ATOM 763 C C . ASP A 1 94 ? 6.381 -4.315 -3.791 1.00 83.06 94 ASP A C 1
ATOM 765 O O . ASP A 1 94 ? 6.297 -3.283 -4.468 1.00 83.06 94 ASP A O 1
ATOM 769 N N . ALA A 1 95 ? 5.341 -5.126 -3.627 1.00 83.19 95 ALA A N 1
ATOM 770 C CA . ALA A 1 95 ? 4.019 -4.834 -4.160 1.00 83.19 95 ALA A CA 1
ATOM 771 C C . ALA A 1 95 ? 2.922 -5.365 -3.237 1.00 83.19 95 ALA A C 1
ATOM 773 O O . ALA A 1 95 ? 3.160 -6.206 -2.366 1.00 83.19 95 ALA A O 1
ATOM 774 N N . SER A 1 96 ? 1.704 -4.884 -3.477 1.00 86.19 96 SER A N 1
ATOM 775 C CA . SER A 1 96 ? 0.483 -5.360 -2.830 1.00 86.19 96 SER A CA 1
ATOM 776 C C . SER A 1 96 ? -0.474 -5.945 -3.860 1.00 86.19 96 SER A C 1
ATOM 778 O O . SER A 1 96 ? -1.028 -5.217 -4.685 1.00 86.19 96 SER A O 1
ATOM 780 N N . ASP A 1 97 ? -0.701 -7.254 -3.800 1.00 85.12 97 ASP A N 1
ATOM 781 C CA . ASP A 1 97 ? -1.752 -7.931 -4.556 1.00 85.12 97 ASP A CA 1
ATOM 782 C C . ASP A 1 97 ? -3.126 -7.445 -4.066 1.00 85.12 97 ASP A C 1
ATOM 784 O O . ASP A 1 97 ? -3.395 -7.358 -2.864 1.00 85.12 97 ASP A O 1
ATOM 788 N N . ALA A 1 98 ? -4.022 -7.129 -5.003 1.00 86.25 98 ALA A N 1
ATOM 789 C CA . ALA A 1 98 ? -5.353 -6.617 -4.686 1.00 86.25 98 ALA A CA 1
ATOM 790 C C . ALA A 1 98 ? -6.180 -7.585 -3.818 1.00 86.25 98 ALA A C 1
ATOM 792 O O . ALA A 1 98 ? -6.994 -7.142 -3.007 1.00 86.25 98 ALA A O 1
ATOM 793 N N . ARG A 1 99 ? -5.967 -8.899 -3.953 1.00 87.38 99 ARG A N 1
ATOM 794 C CA . ARG A 1 99 ? -6.622 -9.926 -3.131 1.00 87.38 99 ARG A CA 1
ATOM 795 C C . ARG A 1 99 ? -6.079 -9.911 -1.712 1.00 87.38 99 ARG A C 1
ATOM 797 O O . ARG A 1 99 ? -6.878 -9.944 -0.786 1.00 87.38 99 ARG A O 1
ATOM 804 N N . VAL A 1 100 ? -4.764 -9.775 -1.541 1.00 90.38 100 VAL A N 1
ATOM 805 C CA . VAL A 1 100 ? -4.138 -9.640 -0.213 1.00 90.38 100 VAL A CA 1
ATOM 806 C C . VAL A 1 100 ? -4.656 -8.384 0.490 1.00 90.38 100 VAL A C 1
ATOM 808 O O . VAL A 1 100 ? -5.054 -8.441 1.654 1.00 90.38 100 VAL A O 1
ATOM 811 N N . LEU A 1 101 ? -4.752 -7.262 -0.229 1.00 92.00 101 LEU A N 1
ATOM 812 C CA . LEU A 1 101 ? -5.338 -6.035 0.311 1.00 92.00 101 LEU A CA 1
ATOM 813 C C . LEU A 1 101 ? -6.814 -6.229 0.702 1.00 92.00 101 LEU A C 1
ATOM 815 O O . LEU A 1 101 ? -7.225 -5.830 1.793 1.00 92.00 101 LEU A O 1
ATOM 819 N N . ALA A 1 102 ? -7.614 -6.871 -0.153 1.00 92.81 102 ALA A N 1
ATOM 820 C CA . ALA A 1 102 ? -9.016 -7.168 0.140 1.00 92.81 102 ALA A CA 1
ATOM 821 C C . ALA A 1 102 ? -9.172 -8.082 1.369 1.00 92.81 102 ALA A C 1
ATOM 823 O O . ALA A 1 102 ? -10.025 -7.833 2.223 1.00 92.81 102 ALA A O 1
ATOM 824 N N . GLU A 1 103 ? -8.329 -9.105 1.496 1.00 94.75 103 GLU A N 1
ATOM 825 C CA . GLU A 1 103 ? -8.278 -9.988 2.662 1.00 94.75 103 GLU A CA 1
ATOM 826 C C . GLU A 1 103 ? -7.920 -9.217 3.936 1.00 94.75 103 GLU A C 1
ATOM 828 O O . GLU A 1 103 ? -8.574 -9.410 4.962 1.00 94.75 103 GLU A O 1
ATOM 833 N N . GLN A 1 104 ? -6.960 -8.288 3.875 1.00 94.69 104 GLN A N 1
ATOM 834 C CA . GLN A 1 104 ? -6.601 -7.446 5.019 1.00 94.69 104 GLN A CA 1
ATOM 835 C C . GLN A 1 104 ? -7.759 -6.524 5.437 1.00 94.69 104 GLN A C 1
ATOM 837 O O . GLN A 1 104 ? -8.017 -6.365 6.633 1.00 94.69 104 GLN A O 1
ATOM 842 N N . HIS A 1 105 ? -8.505 -5.958 4.483 1.00 94.50 105 HIS A N 1
ATOM 843 C CA . HIS A 1 105 ? -9.719 -5.188 4.778 1.00 94.50 105 HIS A CA 1
ATOM 844 C C . HIS A 1 105 ? -10.790 -6.041 5.470 1.00 94.50 105 HIS A C 1
ATOM 846 O O . HIS A 1 105 ? -11.372 -5.609 6.469 1.00 94.50 105 HIS A O 1
ATOM 852 N N . ILE A 1 106 ? -11.041 -7.258 4.973 1.00 95.38 106 ILE A N 1
ATOM 853 C CA . ILE A 1 106 ? -11.991 -8.196 5.592 1.00 95.38 106 ILE A CA 1
ATOM 854 C C . ILE A 1 106 ? -11.533 -8.539 7.008 1.00 95.38 106 ILE A C 1
ATOM 856 O O . ILE A 1 106 ? -12.327 -8.454 7.946 1.00 95.38 106 ILE A O 1
ATOM 860 N N . TRP A 1 107 ? -10.253 -8.873 7.178 1.00 94.81 107 TRP A N 1
ATOM 861 C CA . TRP A 1 107 ? -9.651 -9.175 8.472 1.00 94.81 107 TRP A CA 1
ATOM 862 C C . TRP A 1 107 ? -9.859 -8.036 9.476 1.00 94.81 107 TRP A C 1
ATOM 864 O O . TRP A 1 107 ? -10.374 -8.279 10.571 1.00 94.81 107 TRP A O 1
ATOM 874 N N . ALA A 1 108 ? -9.544 -6.793 9.106 1.00 94.38 108 ALA A N 1
ATOM 875 C CA . ALA A 1 108 ? -9.707 -5.640 9.992 1.00 94.38 108 ALA A CA 1
ATOM 876 C C . ALA A 1 108 ? -11.184 -5.360 10.322 1.00 94.38 108 ALA A C 1
ATOM 878 O O . ALA A 1 108 ? -11.516 -4.956 11.443 1.00 94.38 108 ALA A O 1
ATOM 879 N N . ALA A 1 109 ? -12.097 -5.628 9.384 1.00 92.50 109 ALA A N 1
ATOM 880 C CA . ALA A 1 109 ? -13.531 -5.475 9.598 1.00 92.50 109 ALA A CA 1
ATOM 881 C C . ALA A 1 109 ? -14.083 -6.487 10.619 1.00 92.50 109 ALA A C 1
ATOM 883 O O . ALA A 1 109 ? -14.819 -6.090 11.528 1.00 92.50 109 ALA A O 1
ATOM 884 N N . VAL A 1 110 ? -13.707 -7.769 10.521 1.00 93.06 110 VAL A N 1
ATOM 885 C CA . VAL A 1 110 ? -14.318 -8.857 11.316 1.00 93.06 110 VAL A CA 1
ATOM 886 C C . VAL A 1 110 ? -13.579 -9.197 12.610 1.00 93.06 110 VAL A C 1
ATOM 888 O O . VAL A 1 110 ? -14.176 -9.775 13.517 1.00 93.06 110 VAL A O 1
ATOM 891 N N . THR A 1 111 ? -12.299 -8.842 12.733 1.00 91.06 111 THR A N 1
ATOM 892 C CA . THR A 1 111 ? -11.511 -9.164 13.931 1.00 91.06 111 THR A CA 1
ATOM 893 C C . THR A 1 111 ? -11.891 -8.241 15.089 1.00 91.06 111 THR A C 1
ATOM 895 O O . THR A 1 111 ? -12.119 -7.044 14.903 1.00 91.06 111 THR A O 1
ATOM 898 N N . ALA A 1 112 ? -11.975 -8.796 16.303 1.00 80.25 112 ALA A N 1
ATOM 899 C CA . ALA A 1 112 ? -12.380 -8.054 17.498 1.00 80.25 112 ALA A CA 1
ATOM 900 C C . ALA A 1 112 ? -11.397 -6.925 17.873 1.00 80.25 112 ALA A C 1
ATOM 902 O O . ALA A 1 112 ? -11.832 -5.885 18.361 1.00 80.25 112 ALA A O 1
ATOM 903 N N . GLN A 1 113 ? -10.095 -7.117 17.628 1.00 77.81 113 GLN A N 1
ATOM 904 C CA . GLN A 1 113 ? -9.014 -6.139 17.808 1.00 77.81 113 GLN A CA 1
ATOM 905 C C . GLN A 1 113 ? -7.883 -6.449 16.807 1.00 77.81 113 GLN A C 1
ATOM 907 O O . GLN A 1 113 ? -7.671 -7.632 16.534 1.00 77.81 113 GLN A O 1
ATOM 912 N N . PRO A 1 114 ? -7.142 -5.452 16.288 1.00 62.25 114 PRO A N 1
ATOM 913 C CA . PRO A 1 114 ? -7.161 -4.031 16.651 1.00 62.25 114 PRO A CA 1
ATOM 914 C C . PRO A 1 114 ? -8.214 -3.225 15.872 1.00 62.25 114 PRO A C 1
ATOM 916 O O . PRO A 1 114 ? -8.491 -3.500 14.707 1.00 62.25 114 PRO A O 1
ATOM 919 N N . LYS A 1 115 ? -8.803 -2.214 16.517 1.00 83.06 115 LYS A N 1
ATOM 920 C CA . LYS A 1 115 ? -9.6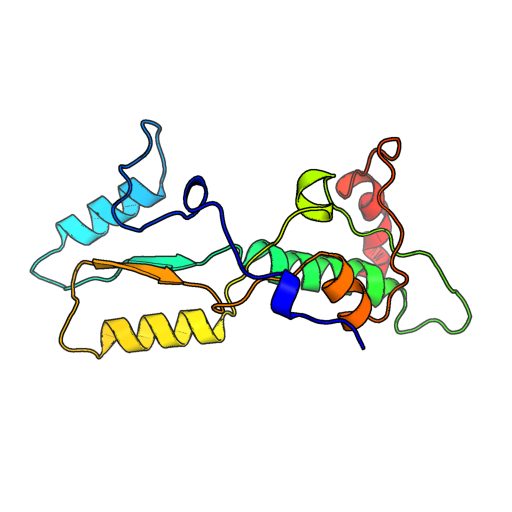82 -1.215 15.887 1.00 83.06 115 LYS A CA 1
ATOM 921 C C . LYS A 1 115 ? -9.025 0.153 16.019 1.00 83.06 115 LYS A C 1
ATOM 923 O O . LYS A 1 115 ? -8.391 0.409 17.034 1.00 83.06 115 LYS A O 1
ATOM 928 N N . ASN A 1 116 ? -9.270 1.030 15.051 1.00 91.25 116 ASN A N 1
ATOM 929 C CA . ASN A 1 116 ? -8.752 2.400 14.977 1.00 91.25 116 ASN A CA 1
ATOM 930 C C . ASN A 1 116 ? -7.234 2.482 14.747 1.00 91.25 116 ASN A C 1
ATOM 932 O O . ASN A 1 116 ? -6.602 3.451 15.153 1.00 91.25 116 ASN A O 1
ATOM 936 N N . GLU A 1 117 ? -6.679 1.477 14.070 1.00 93.44 117 GLU A N 1
ATOM 937 C CA . GLU A 1 117 ? -5.250 1.355 13.768 1.00 93.44 117 GLU A CA 1
ATOM 938 C C . GLU A 1 117 ? -4.968 1.504 12.269 1.00 93.44 117 GLU A C 1
ATOM 940 O O . GLU A 1 117 ? -5.855 1.320 11.423 1.00 93.44 117 GLU A O 1
ATOM 945 N N . ALA A 1 118 ? -3.712 1.816 11.952 1.00 94.38 118 ALA A N 1
ATOM 946 C CA . ALA A 1 118 ? -3.176 1.790 10.599 1.00 94.38 118 ALA A CA 1
ATOM 947 C C . ALA A 1 118 ? -2.300 0.552 10.388 1.00 94.38 118 ALA A C 1
ATOM 949 O O . ALA A 1 118 ? -1.582 0.140 11.293 1.00 94.38 118 ALA A O 1
ATOM 950 N N . PHE A 1 119 ? -2.354 -0.013 9.184 1.00 94.00 119 PHE A N 1
ATOM 951 C CA . PHE A 1 119 ? -1.583 -1.186 8.788 1.00 94.00 119 PHE A CA 1
ATOM 952 C C . PHE A 1 119 ? -0.988 -0.972 7.406 1.00 94.00 119 PHE A C 1
ATOM 954 O O . PHE A 1 119 ? -1.698 -0.603 6.464 1.00 94.00 119 PHE A O 1
ATOM 961 N N . ASN A 1 120 ? 0.295 -1.262 7.263 1.00 93.44 120 ASN A N 1
ATOM 962 C CA . ASN A 1 120 ? 0.891 -1.479 5.961 1.00 93.44 120 ASN A CA 1
ATOM 963 C C . ASN A 1 120 ? 0.363 -2.793 5.369 1.00 93.44 120 ASN A C 1
ATOM 965 O O . ASN A 1 120 ? 0.027 -3.744 6.081 1.00 93.44 120 ASN A O 1
ATOM 969 N N . CYS A 1 121 ? 0.275 -2.849 4.047 1.00 91.81 121 CYS A N 1
ATOM 970 C CA . CYS A 1 121 ? -0.049 -4.065 3.313 1.00 91.81 121 CYS A CA 1
ATOM 971 C C . CYS A 1 121 ? 1.033 -4.279 2.262 1.00 91.81 121 CYS A C 1
ATOM 973 O O . CYS A 1 121 ? 1.374 -3.344 1.548 1.00 91.81 121 CYS A O 1
ATOM 975 N N . SER A 1 122 ? 1.589 -5.482 2.197 1.00 90.19 122 SER A N 1
ATOM 976 C CA . SER A 1 122 ? 2.470 -5.928 1.122 1.00 90.19 122 SER A CA 1
ATOM 977 C C . SER A 1 122 ? 2.335 -7.441 0.974 1.00 90.19 122 SER A C 1
ATOM 979 O O . SER A 1 122 ? 1.787 -8.115 1.851 1.00 90.19 122 SER A O 1
ATOM 981 N N . ASN A 1 123 ? 2.843 -7.990 -0.126 1.00 87.31 123 ASN A N 1
ATOM 982 C CA . ASN A 1 123 ? 2.855 -9.434 -0.367 1.00 87.31 123 ASN A CA 1
ATOM 983 C C . ASN A 1 123 ? 3.780 -10.205 0.591 1.00 87.31 123 ASN A C 1
ATOM 985 O O . ASN A 1 123 ? 3.690 -11.428 0.686 1.00 87.31 123 ASN A O 1
ATOM 989 N N . GLY A 1 124 ? 4.657 -9.502 1.316 1.00 86.31 124 GLY A N 1
ATOM 990 C CA . GLY A 1 124 ? 5.635 -10.105 2.222 1.00 86.31 124 GLY A CA 1
ATOM 991 C C . GLY A 1 124 ? 6.909 -10.605 1.535 1.00 86.31 124 GLY A C 1
ATOM 992 O O . GLY A 1 124 ? 7.784 -11.148 2.210 1.00 86.31 124 GLY A O 1
ATOM 993 N N . ASP A 1 125 ? 7.039 -10.399 0.227 1.00 85.12 125 ASP A N 1
ATOM 994 C CA . ASP A 1 125 ? 8.230 -10.666 -0.569 1.00 85.12 125 ASP A CA 1
ATOM 995 C C . ASP A 1 125 ? 8.726 -9.405 -1.296 1.00 85.12 125 ASP A C 1
ATOM 997 O O . ASP A 1 125 ? 8.117 -8.335 -1.242 1.00 85.12 125 ASP A O 1
ATOM 1001 N N . VAL A 1 126 ? 9.892 -9.531 -1.930 1.00 83.19 126 VAL A N 1
ATOM 1002 C CA . VAL A 1 126 ? 10.498 -8.495 -2.768 1.00 83.19 126 VAL A CA 1
ATOM 1003 C C . VAL A 1 126 ? 10.966 -9.112 -4.080 1.00 83.19 126 VAL A C 1
ATOM 1005 O O . VAL A 1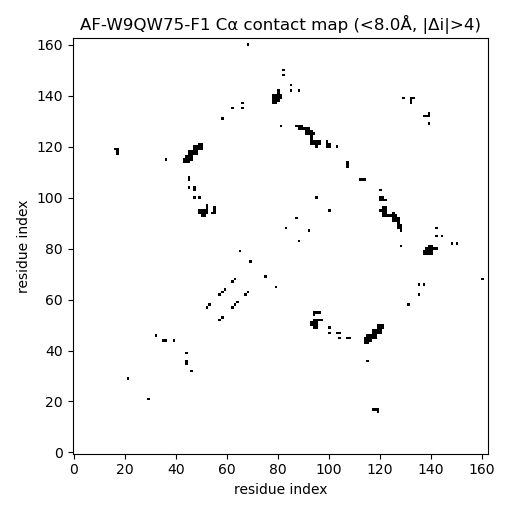 126 ? 11.341 -10.286 -4.127 1.00 83.19 126 VAL A O 1
ATOM 1008 N N . PHE A 1 127 ? 10.988 -8.321 -5.145 1.00 78.00 127 PHE A N 1
ATOM 1009 C CA . PHE A 1 127 ? 11.457 -8.732 -6.463 1.00 78.00 127 PHE A CA 1
ATOM 1010 C C . PHE A 1 127 ? 12.371 -7.672 -7.081 1.00 78.00 127 PHE A C 1
ATOM 1012 O O . PHE A 1 127 ? 12.399 -6.518 -6.663 1.00 78.00 127 PHE A O 1
ATOM 1019 N N . MET A 1 128 ? 13.136 -8.086 -8.088 1.00 78.50 128 MET A N 1
ATOM 1020 C CA . MET A 1 128 ? 13.938 -7.201 -8.933 1.00 78.50 128 MET A CA 1
ATOM 1021 C C . MET A 1 128 ? 13.339 -7.161 -10.341 1.00 78.50 128 MET A C 1
ATOM 1023 O O . MET A 1 128 ? 12.617 -8.076 -10.749 1.00 78.50 128 MET A O 1
ATOM 1027 N N . SER A 1 129 ? 13.685 -6.133 -11.115 1.00 70.62 129 SER A N 1
ATOM 1028 C CA . SER A 1 129 ? 13.178 -5.930 -12.482 1.00 70.62 129 SER A CA 1
ATOM 1029 C C . SER A 1 129 ? 13.429 -7.127 -13.421 1.00 70.62 129 SER A C 1
ATOM 1031 O O . SER A 1 129 ? 12.630 -7.399 -14.314 1.00 70.62 129 SER A O 1
ATOM 1033 N N . ASN A 1 130 ? 14.477 -7.923 -13.180 1.00 71.38 130 ASN A N 1
ATOM 1034 C CA . ASN A 1 130 ? 14.780 -9.140 -13.948 1.00 71.38 130 ASN A CA 1
ATOM 1035 C C . ASN A 1 130 ? 13.812 -10.312 -13.726 1.00 71.38 130 ASN A C 1
ATOM 1037 O O . ASN A 1 130 ? 13.807 -11.270 -14.500 1.00 71.38 130 ASN A O 1
ATOM 1041 N N . VAL A 1 131 ? 13.027 -10.288 -12.651 1.00 74.94 131 VAL A N 1
ATOM 1042 C CA . VAL A 1 131 ? 11.974 -11.282 -12.423 1.00 74.94 131 VAL A CA 1
ATOM 1043 C C . VAL A 1 131 ? 10.804 -10.992 -13.355 1.00 74.94 131 VAL A C 1
ATOM 1045 O O . VAL A 1 131 ? 10.232 -11.914 -13.931 1.00 74.94 131 VAL A O 1
ATOM 1048 N N . LEU A 1 132 ? 10.492 -9.711 -13.569 1.00 70.06 132 LEU A N 1
ATOM 1049 C CA . LEU A 1 132 ? 9.404 -9.303 -14.450 1.00 70.06 132 LEU A CA 1
ATOM 1050 C C . LEU A 1 132 ? 9.669 -9.725 -15.899 1.00 70.06 132 LEU A C 1
ATOM 1052 O O . LEU A 1 132 ? 8.761 -10.237 -16.546 1.00 70.06 132 LEU A O 1
ATOM 1056 N N . SER A 1 133 ? 10.904 -9.605 -16.397 1.00 68.00 133 SER A N 1
ATOM 1057 C CA . SER A 1 133 ? 11.226 -10.039 -17.765 1.00 68.00 133 SER A CA 1
ATOM 1058 C C . SER A 1 133 ? 10.954 -11.529 -18.001 1.00 68.00 133 SER A C 1
ATOM 1060 O O . SER A 1 133 ? 10.440 -11.902 -19.050 1.00 68.00 133 SER A O 1
ATOM 1062 N N . GLN A 1 134 ? 11.208 -12.378 -17.001 1.00 72.06 134 GLN A N 1
ATOM 1063 C CA . GLN A 1 134 ? 10.893 -13.809 -17.061 1.00 72.06 134 GLN A CA 1
ATOM 1064 C C . GLN A 1 134 ? 9.384 -14.071 -17.034 1.00 72.06 134 GLN A C 1
ATOM 1066 O O . GLN A 1 134 ? 8.898 -14.928 -17.766 1.00 72.06 134 GLN A O 1
ATOM 1071 N N . VAL A 1 135 ? 8.640 -13.338 -16.200 1.00 68.44 135 VAL A N 1
ATOM 1072 C CA . VAL A 1 135 ? 7.176 -13.470 -16.091 1.00 68.44 135 VAL A CA 1
ATOM 1073 C C . VAL A 1 135 ? 6.485 -13.095 -17.401 1.00 68.44 135 VAL A C 1
ATOM 1075 O O . VAL A 1 135 ? 5.507 -13.733 -17.783 1.00 68.44 135 VAL A O 1
ATOM 1078 N N . PHE A 1 136 ? 7.001 -12.080 -18.092 1.00 66.25 136 PHE A N 1
ATOM 1079 C CA . PHE A 1 136 ? 6.430 -11.585 -19.341 1.00 66.25 136 PHE A CA 1
ATOM 1080 C C . PHE A 1 136 ? 7.025 -12.219 -20.606 1.00 66.25 136 PHE A C 1
ATOM 1082 O O . PHE A 1 136 ? 6.599 -11.863 -21.700 1.00 66.25 136 PHE A O 1
ATOM 1089 N N . ASP A 1 137 ? 7.959 -13.165 -20.462 1.00 68.00 137 ASP A N 1
ATOM 1090 C CA . ASP A 1 137 ? 8.674 -13.821 -21.567 1.00 68.00 137 ASP A CA 1
ATOM 1091 C C . ASP A 1 137 ? 9.326 -12.816 -22.533 1.00 68.00 137 ASP A C 1
ATOM 1093 O O . ASP A 1 137 ? 9.150 -12.850 -23.753 1.00 68.00 137 ASP A O 1
ATOM 1097 N N . VAL A 1 138 ? 10.069 -11.869 -21.958 1.00 64.56 138 VAL A N 1
ATOM 1098 C CA . VAL A 1 138 ? 10.780 -10.831 -22.705 1.00 64.56 138 VAL A CA 1
ATOM 1099 C C . VAL A 1 138 ? 12.275 -10.848 -22.430 1.00 64.56 138 VAL A C 1
ATOM 1101 O O . VAL A 1 138 ? 12.736 -11.247 -21.359 1.00 64.56 138 VAL A O 1
ATOM 1104 N N . GLU A 1 139 ? 13.047 -10.392 -23.415 1.00 68.56 139 GLU A N 1
ATOM 1105 C CA . GLU A 1 139 ? 14.492 -10.262 -23.271 1.00 68.56 139 GLU A CA 1
ATOM 1106 C C . GLU A 1 139 ? 14.835 -9.259 -22.169 1.00 68.56 139 GLU A C 1
ATOM 1108 O O . GLU A 1 139 ? 14.312 -8.148 -22.126 1.00 68.56 139 GLU A O 1
ATOM 1113 N N . PHE A 1 140 ? 15.725 -9.667 -21.266 1.00 71.31 140 PHE A N 1
ATOM 1114 C CA . PHE A 1 140 ? 16.223 -8.799 -20.212 1.00 71.31 140 PHE A CA 1
ATOM 1115 C C . PHE A 1 140 ? 17.368 -7.937 -20.749 1.00 71.31 140 PHE A C 1
ATOM 1117 O O . PHE A 1 140 ? 18.503 -8.403 -20.856 1.00 71.31 140 PHE A O 1
ATOM 1124 N N . VAL A 1 141 ? 17.062 -6.686 -21.083 1.00 70.75 141 VAL A N 1
ATOM 1125 C CA . VAL A 1 141 ? 18.042 -5.717 -21.590 1.00 70.75 141 VAL A CA 1
ATOM 1126 C C . VAL A 1 141 ? 18.729 -5.011 -20.414 1.00 70.75 141 VAL A C 1
ATOM 1128 O O . VAL A 1 141 ? 18.022 -4.482 -19.560 1.00 70.75 141 VAL A O 1
ATOM 1131 N N . PRO A 1 142 ? 20.074 -4.980 -20.330 1.00 75.38 142 PRO A N 1
ATOM 1132 C CA . PRO A 1 142 ? 20.782 -4.211 -19.308 1.00 75.38 142 PRO A CA 1
ATOM 1133 C C . PRO A 1 142 ? 20.406 -2.728 -19.338 1.00 75.38 142 PRO A C 1
ATOM 1135 O O . PRO A 1 142 ? 20.240 -2.155 -20.412 1.00 75.38 142 PRO A O 1
ATOM 1138 N N . PHE A 1 143 ? 20.330 -2.099 -18.167 1.00 72.88 143 PHE A N 1
ATOM 1139 C CA . PHE A 1 143 ? 20.128 -0.657 -18.075 1.00 72.88 143 PHE A CA 1
ATOM 1140 C C . PHE A 1 143 ? 21.292 0.110 -18.728 1.00 72.88 143 PHE A C 1
ATOM 1142 O O . PHE A 1 143 ? 22.458 -0.190 -18.459 1.00 72.88 143 PHE A O 1
ATOM 1149 N N . ASP A 1 144 ? 20.972 1.105 -19.559 1.00 76.38 144 ASP A N 1
ATOM 1150 C CA . ASP A 1 144 ? 21.933 2.035 -20.157 1.00 76.38 144 ASP A CA 1
ATOM 1151 C C . ASP A 1 144 ? 21.665 3.450 -19.629 1.00 76.38 144 ASP A C 1
ATOM 1153 O O . ASP A 1 144 ? 20.629 4.047 -19.908 1.00 76.38 144 ASP A O 1
ATOM 1157 N N . GLU A 1 145 ? 22.620 4.007 -18.879 1.00 73.19 145 GLU A N 1
ATOM 1158 C CA . GLU A 1 145 ? 22.545 5.370 -18.330 1.00 73.19 145 GLU A CA 1
ATOM 1159 C C . GLU A 1 145 ? 22.415 6.460 -19.402 1.00 73.19 145 GLU A C 1
ATOM 1161 O O . GLU A 1 145 ? 22.029 7.588 -19.092 1.00 73.19 145 GLU A O 1
ATOM 1166 N N . LYS A 1 146 ? 22.779 6.158 -20.652 1.00 70.88 146 LYS A N 1
ATOM 1167 C CA . LYS A 1 146 ? 22.699 7.101 -21.775 1.00 70.88 146 LYS A CA 1
ATOM 1168 C C . LYS A 1 146 ? 21.336 7.106 -22.450 1.00 70.88 146 LYS A C 1
ATOM 1170 O O . LYS A 1 146 ? 21.103 7.974 -23.291 1.00 70.88 146 LYS A O 1
ATOM 1175 N N . ASP A 1 147 ? 20.482 6.141 -22.131 1.00 68.62 147 ASP A N 1
ATOM 1176 C CA . ASP A 1 147 ? 19.168 6.013 -22.738 1.00 68.62 147 ASP A CA 1
ATOM 1177 C C . ASP A 1 147 ? 18.161 6.864 -21.951 1.00 68.62 147 ASP A C 1
ATOM 1179 O O . ASP A 1 147 ? 17.763 6.541 -20.829 1.00 68.62 147 ASP A O 1
ATOM 1183 N N . GLU A 1 148 ? 17.777 8.012 -22.516 1.00 65.12 148 GLU A N 1
ATOM 1184 C CA . GLU A 1 148 ? 16.701 8.834 -21.960 1.00 65.12 148 GLU A CA 1
ATOM 1185 C C . GLU A 1 148 ? 15.355 8.190 -22.303 1.00 65.12 148 GLU A C 1
ATOM 1187 O O . GLU A 1 148 ? 14.824 8.333 -23.405 1.00 65.12 148 GLU A O 1
ATOM 1192 N N . PHE A 1 149 ? 14.795 7.462 -21.339 1.00 67.31 149 PHE A N 1
ATOM 1193 C CA . PHE A 1 149 ? 13.517 6.790 -21.519 1.00 67.31 149 PHE A CA 1
ATOM 1194 C C . PHE A 1 149 ? 12.324 7.732 -21.260 1.00 67.31 149 PHE A C 1
ATOM 1196 O O . PHE A 1 149 ? 12.052 8.103 -20.116 1.00 67.31 149 PHE A O 1
ATOM 1203 N N . ASP A 1 150 ? 11.558 8.058 -22.308 1.00 71.50 150 ASP A N 1
ATOM 1204 C CA . ASP A 1 150 ? 10.271 8.770 -22.219 1.00 71.50 150 ASP A CA 1
ATOM 1205 C C . ASP A 1 150 ? 9.112 7.893 -22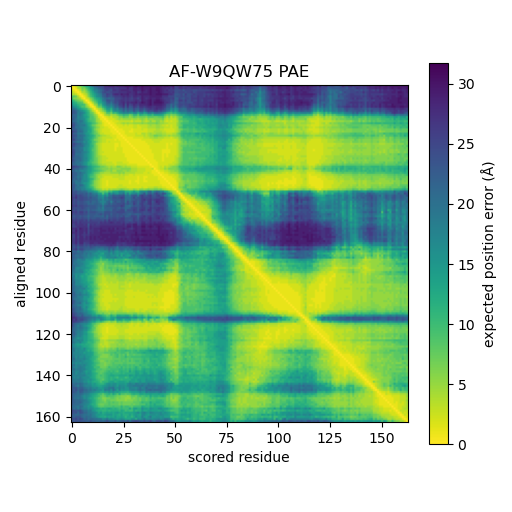.726 1.00 71.50 150 ASP A C 1
ATOM 1207 O O . ASP A 1 150 ? 8.918 7.679 -23.928 1.00 71.50 150 ASP A O 1
ATOM 1211 N N . LEU A 1 151 ? 8.295 7.408 -21.783 1.00 69.56 151 LEU A N 1
ATOM 1212 C CA . LEU A 1 151 ? 7.128 6.577 -22.082 1.00 69.56 151 LEU A CA 1
ATOM 1213 C C . LEU A 1 151 ? 6.075 7.320 -22.909 1.00 69.56 151 LEU A C 1
ATOM 1215 O O . LEU A 1 151 ? 5.441 6.722 -23.780 1.00 69.56 151 LEU A O 1
ATOM 1219 N N . VAL A 1 152 ? 5.850 8.601 -22.612 1.00 74.75 152 VAL A N 1
ATOM 1220 C CA . VAL A 1 152 ? 4.802 9.402 -23.255 1.00 74.75 152 VAL A CA 1
ATOM 1221 C C . VAL A 1 152 ? 5.130 9.553 -24.732 1.00 74.75 152 VAL A C 1
ATOM 1223 O O . VAL A 1 152 ? 4.282 9.294 -25.588 1.00 74.75 152 VAL A O 1
ATOM 1226 N N . GLU A 1 153 ? 6.382 9.889 -25.029 1.00 78.12 153 GLU A N 1
ATOM 1227 C CA . GLU A 1 153 ? 6.876 10.018 -26.396 1.00 78.12 153 GLU A CA 1
ATOM 1228 C C . GLU A 1 153 ? 6.866 8.672 -27.139 1.00 78.12 153 GLU A C 1
ATOM 1230 O O . GLU A 1 153 ? 6.418 8.605 -28.286 1.00 78.12 153 GLU A O 1
ATOM 1235 N N . MET A 1 154 ? 7.269 7.576 -26.484 1.00 70.19 154 MET A N 1
ATOM 1236 C CA . MET A 1 154 ? 7.243 6.229 -27.075 1.00 70.19 154 MET A CA 1
ATOM 1237 C C . MET A 1 154 ? 5.820 5.772 -27.450 1.00 70.19 154 MET A C 1
ATOM 1239 O O . MET A 1 154 ? 5.619 5.092 -28.465 1.00 70.19 154 MET A O 1
ATOM 1243 N N . MET A 1 155 ? 4.823 6.131 -26.638 1.00 69.50 155 MET A N 1
ATOM 1244 C CA . MET A 1 155 ? 3.447 5.637 -26.765 1.00 69.50 155 MET A CA 1
ATOM 1245 C C . MET A 1 155 ? 2.535 6.521 -27.623 1.00 69.50 155 MET A C 1
ATOM 1247 O O . MET A 1 155 ? 1.463 6.060 -28.026 1.00 69.50 155 MET A O 1
ATOM 1251 N N . LYS A 1 156 ? 2.950 7.748 -27.967 1.00 80.69 156 LYS A N 1
ATOM 1252 C CA . LYS A 1 156 ? 2.098 8.766 -28.616 1.00 80.69 156 LYS A CA 1
ATOM 1253 C C . LYS A 1 156 ? 1.361 8.294 -29.878 1.00 80.69 156 LYS A C 1
ATOM 1255 O O . LYS A 1 156 ? 0.201 8.641 -30.081 1.00 80.69 156 LY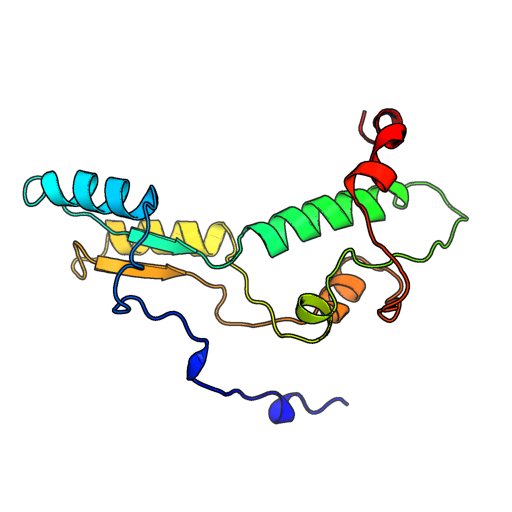S A O 1
ATOM 1260 N N . ASP A 1 157 ? 1.999 7.455 -30.696 1.00 78.12 157 ASP A N 1
ATOM 1261 C CA . ASP A 1 157 ? 1.463 6.999 -31.989 1.00 78.12 157 ASP A CA 1
ATOM 1262 C C . ASP A 1 157 ? 0.902 5.567 -31.939 1.00 78.12 157 ASP A C 1
ATOM 1264 O O . ASP A 1 157 ? 0.488 5.002 -32.958 1.00 78.12 157 ASP A O 1
ATOM 1268 N N . LYS A 1 158 ? 0.874 4.942 -30.756 1.00 69.00 158 LYS A N 1
ATOM 1269 C CA . LYS A 1 158 ? 0.465 3.539 -30.588 1.00 69.00 158 LYS A CA 1
ATOM 1270 C C . LYS A 1 158 ? -1.042 3.352 -30.410 1.00 69.00 158 LYS A C 1
ATOM 1272 O O . LYS A 1 158 ? -1.483 2.218 -30.299 1.00 69.00 158 LYS A O 1
ATOM 1277 N N . GLY A 1 159 ? -1.854 4.411 -30.474 1.00 71.56 159 GLY A N 1
ATOM 1278 C CA . GLY A 1 159 ? -3.312 4.348 -30.264 1.00 71.56 159 GLY A CA 1
ATOM 1279 C C . GLY A 1 159 ? -4.053 3.276 -31.082 1.00 71.56 159 GLY A C 1
ATOM 1280 O O . GLY A 1 159 ? -4.993 2.670 -30.589 1.00 71.56 159 GLY A O 1
ATOM 1281 N N . LYS A 1 160 ? -3.607 2.976 -32.310 1.00 73.19 160 LYS A N 1
ATOM 1282 C CA . LYS A 1 160 ? -4.217 1.931 -33.161 1.00 73.19 160 LYS A CA 1
ATOM 1283 C C . LYS A 1 160 ? -3.927 0.496 -32.711 1.00 73.19 160 LYS A C 1
ATOM 1285 O O . LYS A 1 160 ? -4.600 -0.411 -33.180 1.00 73.19 160 LYS A O 1
ATOM 1290 N N . VAL A 1 161 ? -2.911 0.293 -31.878 1.00 66.75 161 VAL A N 1
ATOM 1291 C CA . VAL A 1 161 ? -2.571 -1.012 -31.290 1.00 66.75 161 VAL A CA 1
ATOM 1292 C C . VAL A 1 161 ? -3.515 -1.340 -30.127 1.00 66.75 161 VAL A C 1
ATOM 1294 O O . VAL A 1 161 ? -3.784 -2.508 -29.882 1.00 66.75 161 VAL A O 1
ATOM 1297 N N . TRP A 1 162 ? -4.029 -0.312 -29.443 1.00 58.03 162 TRP A N 1
ATOM 1298 C CA . TRP A 1 162 ? -4.862 -0.423 -28.239 1.00 58.03 162 TRP A CA 1
ATOM 1299 C C . TRP A 1 162 ? -6.365 -0.592 -28.507 1.00 58.03 162 TRP A C 1
ATOM 1301 O O . TRP A 1 162 ? -7.113 -0.807 -27.556 1.00 58.03 162 TRP A O 1
ATOM 1311 N N . ASN A 1 163 ? -6.805 -0.451 -29.763 1.00 49.28 163 ASN A N 1
ATOM 1312 C CA . ASN A 1 163 ? -8.221 -0.478 -30.153 1.00 49.28 163 ASN A CA 1
ATOM 1313 C C . ASN A 1 163 ? -8.716 -1.870 -30.549 1.00 49.28 163 ASN A C 1
ATOM 1315 O O . ASN A 1 163 ? -7.986 -2.560 -31.295 1.00 49.28 163 ASN A O 1
#

Nearest PDB structures (foldseek):
  5emh-assembly1_A-2  TM=8.050E-01  e=4.364E-10  Catharanthus roseus
  5dbi-assembly2_B-3  TM=7.737E-01  e=5.690E-10  Catharanthus roseus
  5dbi-assembly1_A  TM=7.533E-01  e=7.928E-10  Catharanthus roseus
  5dcu-assembly1_A  TM=7.744E-01  e=2.617E-09  Catharanthus roseus
  6el3-assembly3_B  TM=7.289E-01  e=1.261E-09  Arabidopsis thaliana

Sequence (163 aa):
MIDYRSFMCTPEEDRIFEDLARLPYPNFYYALEDLVASHAPKVTYSIHRPSSQRVLEECVQRAAEHCGLRCNLPGRGAEVSFPSTHHTWEHFCDASDARVLAEQHIWAAVTAQPKNEAFNCSNGDVFMSNVLSQVFDVEFVPFDEKDEFDLVEMMKDKGKVWN